Protein AF-A0A6I3HWB5-F1 (afdb_monomer_lite)

pLDDT: mean 91.55, std 13.59, range [40.75, 98.56]

Foldseek 3Di:
DDDPPPPPDQQQWEWEWDQPDPDFVRTFIGTDDHDPVLSVVLRVVLCVQRRPDDPPDPSVVVSVVVSCVVCVVRSYHYD

Radius of gyration: 13.99 Å; chains: 1; bounding box: 43×29×30 Å

Structure (mmCIF, N/CA/C/O backbone):
data_AF-A0A6I3HWB5-F1
#
_entry.id   AF-A0A6I3HWB5-F1
#
loop_
_atom_site.group_PDB
_atom_site.id
_atom_site.type_symbol
_atom_site.label_atom_id
_atom_site.label_alt_id
_atom_site.label_comp_id
_atom_site.label_asym_id
_atom_site.label_entity_id
_atom_site.label_seq_id
_atom_site.pdbx_PDB_ins_code
_atom_site.Cartn_x
_atom_site.Cartn_y
_atom_site.Cartn_z
_atom_site.occupancy
_atom_site.B_iso_or_equiv
_atom_site.auth_seq_id
_atom_site.auth_comp_id
_atom_site.auth_asym_id
_atom_site.auth_atom_id
_atom_site.pdbx_PDB_model_num
ATOM 1 N N . MET A 1 1 ? -29.501 17.147 4.080 1.00 40.75 1 MET A N 1
ATOM 2 C CA . MET A 1 1 ? -28.163 16.733 3.616 1.00 40.75 1 MET A CA 1
ATOM 3 C C . MET A 1 1 ? -27.603 15.853 4.710 1.00 40.75 1 MET A C 1
ATOM 5 O O . MET A 1 1 ? -27.544 16.324 5.836 1.00 40.75 1 MET A O 1
ATOM 9 N N . SER A 1 2 ? -27.395 14.565 4.433 1.00 47.31 2 SER A N 1
ATOM 10 C CA . SER A 1 2 ? -27.001 13.596 5.459 1.00 47.31 2 SER A CA 1
ATOM 11 C C . SER A 1 2 ? -25.593 13.902 5.946 1.00 47.31 2 SER A C 1
ATOM 13 O O . SER A 1 2 ? -24.676 14.040 5.140 1.00 47.31 2 SER A O 1
ATOM 15 N N . ASP A 1 3 ? -25.474 14.035 7.259 1.00 50.41 3 ASP A N 1
ATOM 16 C CA . ASP A 1 3 ? -24.227 14.242 7.976 1.00 50.41 3 ASP A CA 1
ATOM 17 C C . ASP A 1 3 ? -23.338 13.012 7.745 1.00 50.41 3 ASP A C 1
ATOM 19 O O . ASP A 1 3 ? -23.679 11.897 8.151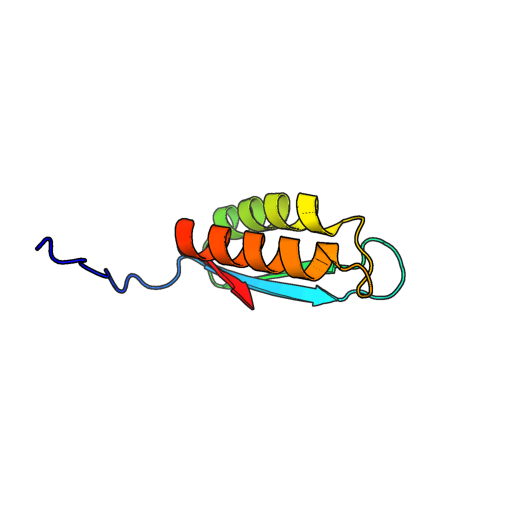 1.00 50.41 3 ASP A O 1
ATOM 23 N N . VAL A 1 4 ? -22.239 13.178 7.007 1.00 59.12 4 VAL A N 1
ATOM 24 C CA . VAL A 1 4 ? -21.214 12.137 6.895 1.00 59.12 4 VAL A CA 1
ATOM 25 C C . VAL A 1 4 ? -20.472 12.160 8.223 1.00 59.12 4 VAL A C 1
ATOM 27 O O . VAL A 1 4 ? -19.541 12.937 8.414 1.00 59.12 4 VAL A O 1
ATOM 30 N N . GLN A 1 5 ? -20.926 11.342 9.170 1.00 51.47 5 GLN A N 1
ATOM 31 C CA . GLN A 1 5 ? -20.176 11.066 10.386 1.00 51.47 5 GLN A CA 1
ATOM 32 C C . GLN A 1 5 ? -18.900 10.323 9.986 1.00 51.47 5 GLN A C 1
ATOM 34 O O . GLN A 1 5 ? -18.884 9.101 9.868 1.00 51.47 5 GLN A O 1
ATOM 39 N N . THR A 1 6 ? -17.825 11.067 9.740 1.00 54.53 6 THR A N 1
ATOM 40 C CA . THR A 1 6 ? -16.477 10.513 9.622 1.00 54.53 6 THR A CA 1
ATOM 41 C C . THR A 1 6 ? -16.051 10.076 11.019 1.00 54.53 6 THR A C 1
ATOM 43 O O . THR A 1 6 ? -15.380 10.825 11.733 1.00 54.53 6 THR A O 1
ATOM 46 N N . SER A 1 7 ? -16.492 8.895 11.456 1.00 53.16 7 SER A N 1
ATOM 47 C CA . SER A 1 7 ? -15.994 8.286 12.683 1.00 53.16 7 SER A CA 1
ATOM 48 C C . SER A 1 7 ? -14.474 8.161 12.557 1.00 53.16 7 SER A C 1
ATOM 50 O O . SER A 1 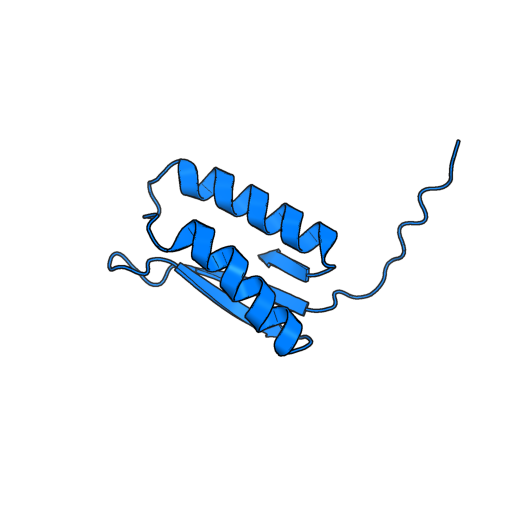7 ? -13.957 7.393 11.751 1.00 53.16 7 SER A O 1
ATOM 52 N N . HIS A 1 8 ? -13.739 8.982 13.312 1.00 61.84 8 HIS A N 1
ATOM 53 C CA . HIS A 1 8 ? -12.283 8.897 13.452 1.00 61.84 8 HIS A CA 1
ATOM 54 C C . HIS A 1 8 ? -11.937 7.704 14.347 1.00 61.84 8 HIS A C 1
ATOM 56 O O . HIS A 1 8 ? -11.326 7.850 15.406 1.00 61.84 8 HIS A O 1
ATOM 62 N N . GLU A 1 9 ? -12.397 6.514 13.967 1.00 81.56 9 GLU A N 1
ATOM 63 C CA . GLU A 1 9 ? -11.913 5.303 14.604 1.00 81.56 9 GLU A CA 1
ATOM 64 C C . GLU A 1 9 ? -10.422 5.169 14.289 1.00 81.56 9 GLU A C 1
ATOM 66 O O . GLU A 1 9 ? -10.011 5.402 13.147 1.00 81.56 9 GLU A O 1
ATOM 71 N N . PRO A 1 10 ? -9.586 4.828 15.284 1.00 87.88 10 PRO A N 1
ATOM 72 C CA . PRO A 1 10 ? -8.184 4.563 15.017 1.00 87.88 10 PRO A CA 1
ATOM 73 C C . PRO A 1 10 ? -8.064 3.448 13.973 1.00 87.88 10 PRO A C 1
ATOM 75 O O . PRO A 1 10 ? -8.898 2.540 13.917 1.00 87.88 10 PRO A O 1
ATOM 78 N N . ALA A 1 11 ? -7.017 3.516 13.151 1.00 92.62 11 ALA A N 1
ATOM 79 C CA . ALA A 1 11 ? -6.747 2.486 12.157 1.00 92.62 11 ALA A CA 1
ATOM 80 C C . ALA A 1 11 ? -6.650 1.109 12.829 1.00 92.62 11 ALA A C 1
ATOM 82 O O . ALA A 1 11 ? -5.955 0.944 13.835 1.00 92.62 11 ALA A O 1
ATOM 83 N N . ARG A 1 12 ? -7.325 0.108 12.258 1.00 95.56 12 ARG A N 1
ATOM 84 C CA . ARG A 1 12 ? -7.302 -1.277 12.757 1.00 95.56 12 ARG A CA 1
ATOM 85 C C . ARG A 1 12 ? -5.940 -1.930 12.554 1.00 95.56 12 ARG A C 1
ATOM 87 O O . ARG A 1 12 ? -5.560 -2.814 13.321 1.00 95.56 12 ARG A O 1
ATOM 94 N N . ALA A 1 13 ? -5.232 -1.506 11.511 1.00 97.69 13 ALA A N 1
ATOM 95 C CA . ALA A 1 13 ? -3.867 -1.903 11.222 1.00 97.69 13 ALA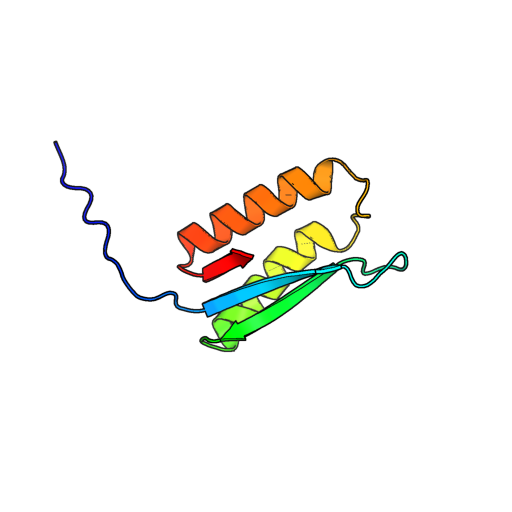 A CA 1
ATOM 96 C C . ALA A 1 13 ? -3.165 -0.890 10.313 1.00 97.69 13 ALA A C 1
ATOM 98 O O . ALA A 1 13 ? -3.816 -0.077 9.651 1.00 97.69 13 ALA A O 1
ATOM 99 N N . HIS A 1 14 ? -1.842 -0.996 10.257 1.00 98.12 14 HIS A N 1
ATOM 100 C CA . HIS A 1 14 ? -0.988 -0.282 9.320 1.00 98.12 14 HIS A CA 1
ATOM 101 C C . HIS A 1 14 ? -0.068 -1.248 8.578 1.00 98.12 14 HIS A C 1
ATOM 103 O O . HIS A 1 14 ? 0.510 -2.157 9.188 1.00 98.12 14 HIS A O 1
ATOM 109 N N . VAL A 1 15 ? 0.078 -1.038 7.270 1.00 98.56 15 VAL A N 1
ATOM 110 C CA . VAL A 1 15 ? 0.978 -1.808 6.410 1.00 98.56 15 VAL A CA 1
ATOM 111 C C . VAL A 1 15 ? 1.759 -0.912 5.449 1.00 98.56 15 VAL A C 1
ATOM 113 O O . VAL A 1 15 ? 1.277 0.141 5.036 1.00 98.56 15 VAL A O 1
ATOM 116 N N . ARG A 1 16 ? 2.928 -1.393 5.021 1.00 98.25 16 ARG A N 1
ATOM 117 C CA . ARG A 1 16 ? 3.796 -0.764 4.019 1.00 98.25 16 ARG A CA 1
ATOM 118 C C . ARG A 1 16 ? 4.003 -1.655 2.804 1.00 98.25 16 ARG A C 1
ATOM 120 O O . ARG A 1 16 ? 4.238 -2.857 2.951 1.00 98.25 16 ARG A O 1
ATOM 127 N N . ILE A 1 17 ? 3.986 -1.064 1.612 1.00 97.44 17 ILE A N 1
ATOM 128 C CA . ILE A 1 17 ? 4.374 -1.733 0.365 1.00 97.44 17 ILE A CA 1
ATOM 129 C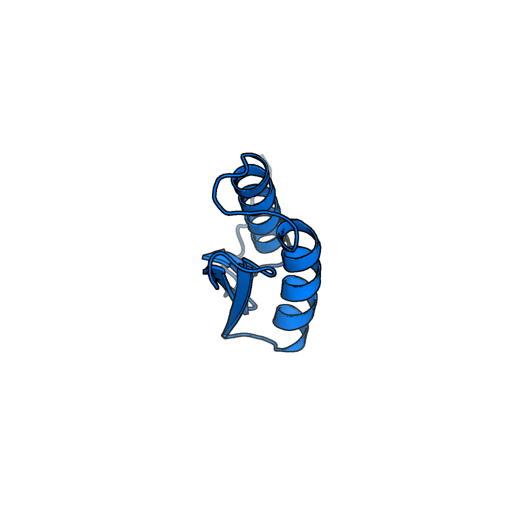 C . ILE A 1 17 ? 5.887 -1.589 0.181 1.00 97.44 17 ILE A C 1
ATOM 131 O O . ILE A 1 17 ? 6.399 -0.502 -0.080 1.00 97.44 17 ILE A O 1
ATOM 135 N N . VAL A 1 18 ? 6.621 -2.695 0.286 1.00 97.31 18 VAL A N 1
ATOM 136 C CA . VAL A 1 18 ? 8.091 -2.697 0.262 1.00 97.31 18 VAL A CA 1
ATOM 137 C C . VAL A 1 18 ? 8.600 -3.293 -1.043 1.00 97.31 18 VAL A C 1
ATOM 139 O O . VAL A 1 18 ? 8.181 -4.378 -1.434 1.00 97.31 18 VAL A O 1
ATOM 142 N N . PHE A 1 19 ? 9.533 -2.609 -1.707 1.00 96.19 19 PHE A N 1
ATOM 143 C CA . PHE A 1 19 ? 10.255 -3.170 -2.849 1.00 96.19 19 PHE A CA 1
ATOM 144 C C . PHE A 1 19 ? 11.370 -4.101 -2.359 1.00 96.19 19 PHE A C 1
ATOM 146 O O . PHE A 1 19 ? 12.293 -3.656 -1.678 1.00 96.19 19 PHE A O 1
ATOM 153 N N . LEU A 1 20 ? 11.291 -5.383 -2.713 1.00 96.19 20 LEU A N 1
ATOM 154 C CA . LEU A 1 20 ? 12.278 -6.400 -2.342 1.00 96.19 20 LEU A CA 1
ATOM 155 C C . LEU A 1 20 ? 13.476 -6.439 -3.297 1.00 96.19 20 LEU A C 1
ATOM 157 O O . LEU A 1 20 ? 14.570 -6.833 -2.899 1.00 96.19 20 LEU A O 1
ATOM 161 N N . GLY A 1 21 ? 13.285 -6.034 -4.555 1.00 95.50 21 GLY A N 1
ATOM 162 C CA . GLY A 1 21 ? 14.348 -6.013 -5.555 1.00 95.50 21 GLY A CA 1
ATOM 163 C C . GLY A 1 21 ? 13.915 -6.497 -6.941 1.00 95.50 21 GLY A C 1
ATOM 164 O O . GLY A 1 21 ? 12.733 -6.726 -7.205 1.00 95.50 21 GLY A O 1
ATOM 165 N N . PRO A 1 22 ? 14.874 -6.662 -7.868 1.00 94.50 22 PRO A N 1
ATOM 166 C CA . PRO A 1 22 ? 14.603 -6.992 -9.267 1.00 94.50 22 PRO A CA 1
ATOM 167 C C . PRO A 1 22 ? 14.293 -8.477 -9.509 1.00 94.50 22 PRO A C 1
ATOM 169 O O . PRO A 1 22 ? 14.164 -8.879 -10.661 1.00 94.50 22 PRO A O 1
ATOM 172 N N . VAL A 1 23 ? 14.174 -9.299 -8.463 1.00 93.19 23 VAL A N 1
ATOM 173 C CA . VAL A 1 23 ? 13.826 -10.724 -8.565 1.00 93.19 23 VAL A CA 1
ATOM 174 C C . VAL A 1 23 ? 12.449 -10.938 -7.948 1.00 93.19 23 VAL A C 1
ATOM 176 O O . VAL A 1 23 ? 12.171 -10.413 -6.876 1.00 93.19 23 VAL A O 1
ATOM 179 N N . SER A 1 24 ? 11.588 -11.692 -8.633 1.00 91.00 24 SER A N 1
ATOM 180 C CA . SER A 1 24 ? 10.238 -11.987 -8.150 1.00 91.00 24 SER A CA 1
ATOM 181 C C . SER A 1 24 ? 10.263 -12.817 -6.851 1.00 91.00 24 SER A C 1
ATOM 183 O O . SER A 1 24 ? 11.019 -13.791 -6.791 1.00 91.00 24 SER A O 1
ATOM 185 N N . PRO A 1 25 ? 9.397 -12.518 -5.860 1.00 93.81 25 PRO A N 1
ATOM 186 C CA . PRO A 1 25 ? 8.438 -11.410 -5.847 1.00 93.81 25 PRO A CA 1
ATOM 187 C C . PRO A 1 25 ? 9.131 -10.056 -5.630 1.00 93.81 25 PRO A C 1
ATOM 189 O O . PRO A 1 25 ? 9.935 -9.892 -4.721 1.00 93.81 25 PRO A O 1
ATOM 192 N N . HIS A 1 26 ? 8.781 -9.063 -6.452 1.00 96.06 26 HIS A N 1
ATOM 193 C CA . HIS A 1 26 ? 9.366 -7.717 -6.377 1.00 96.06 26 HIS A CA 1
ATOM 194 C C . HIS A 1 26 ? 8.875 -6.904 -5.178 1.00 96.06 26 HIS A C 1
ATOM 196 O O . HIS A 1 26 ? 9.504 -5.916 -4.805 1.00 96.06 26 HIS A O 1
ATOM 202 N N . TRP A 1 27 ? 7.740 -7.296 -4.602 1.00 97.56 27 TRP A N 1
ATOM 203 C CA . TRP A 1 27 ? 7.017 -6.543 -3.587 1.00 97.56 27 TRP A CA 1
ATOM 204 C C . TRP A 1 27 ? 6.686 -7.430 -2.399 1.00 97.56 27 TRP A C 1
ATOM 206 O O . TRP A 1 27 ? 6.335 -8.596 -2.581 1.00 97.56 27 TRP A O 1
ATOM 216 N N . ASP A 1 28 ? 6.709 -6.841 -1.210 1.00 97.12 28 ASP A N 1
ATOM 217 C CA . ASP A 1 28 ? 6.056 -7.388 -0.026 1.00 97.12 28 ASP A CA 1
ATOM 218 C C . ASP A 1 28 ? 5.086 -6.367 0.575 1.00 97.12 28 ASP A C 1
ATOM 220 O O . ASP A 1 28 ? 5.146 -5.171 0.281 1.00 97.12 28 ASP A O 1
ATOM 224 N N . ILE A 1 29 ? 4.206 -6.854 1.441 1.00 97.94 29 ILE A N 1
ATOM 225 C CA . ILE A 1 29 ? 3.365 -6.044 2.314 1.00 97.94 29 ILE A CA 1
ATOM 226 C C . ILE A 1 29 ? 3.792 -6.357 3.741 1.00 97.94 29 ILE A C 1
ATOM 228 O O . ILE A 1 29 ? 3.611 -7.480 4.212 1.00 97.94 29 ILE A O 1
ATOM 232 N N . VAL A 1 30 ? 4.380 -5.377 4.417 1.00 98.00 30 VAL A N 1
ATOM 233 C CA . VAL A 1 30 ? 4.880 -5.526 5.787 1.00 98.00 30 VAL A CA 1
ATOM 234 C C . VAL A 1 30 ? 3.921 -4.819 6.730 1.00 98.00 30 VAL A C 1
ATOM 236 O O . VAL A 1 30 ? 3.643 -3.641 6.541 1.00 98.00 30 VAL A O 1
ATOM 239 N N . GLY A 1 31 ? 3.398 -5.533 7.726 1.00 97.62 31 GLY A N 1
ATOM 240 C CA . GLY A 1 31 ? 2.584 -4.929 8.779 1.00 97.62 31 GLY A CA 1
ATOM 241 C C . GLY A 1 31 ? 3.447 -4.307 9.870 1.00 97.62 31 GLY A C 1
ATOM 242 O O . GLY A 1 31 ? 4.401 -4.938 10.323 1.00 97.62 31 GLY A O 1
ATOM 243 N N . ASP A 1 32 ? 3.074 -3.108 10.308 1.00 96.81 32 ASP A N 1
ATOM 244 C CA . ASP A 1 32 ? 3.780 -2.373 11.362 1.00 96.81 32 ASP A CA 1
ATOM 245 C C . ASP A 1 32 ? 3.055 -2.472 12.711 1.00 96.81 32 ASP A C 1
ATOM 247 O O . ASP A 1 32 ? 3.675 -2.776 13.729 1.00 96.81 32 ASP A O 1
ATOM 251 N N . PHE A 1 33 ? 1.732 -2.270 12.728 1.00 97.50 33 PHE A N 1
ATOM 252 C CA . PHE A 1 33 ? 0.893 -2.456 13.917 1.00 97.50 33 PHE A CA 1
ATOM 253 C C . PHE A 1 33 ? -0.532 -2.882 13.547 1.00 97.50 33 PHE A C 1
ATOM 255 O O . PHE A 1 33 ? -0.973 -2.680 12.416 1.00 97.50 33 PHE A O 1
ATOM 262 N N . GLY A 1 34 ? -1.268 -3.423 14.522 1.00 95.94 34 GLY A N 1
ATOM 263 C CA . GLY A 1 34 ? -2.676 -3.805 14.387 1.00 95.94 34 GLY A CA 1
ATOM 264 C C . GLY A 1 34 ? -2.934 -5.291 14.602 1.00 95.94 34 GLY A C 1
ATOM 265 O O . GLY A 1 34 ? -2.048 -6.046 15.009 1.00 95.94 34 GLY A O 1
ATOM 266 N N . ASP A 1 35 ? -4.170 -5.707 14.336 1.00 95.12 35 ASP A N 1
ATOM 267 C CA . ASP A 1 35 ? -4.565 -7.113 14.420 1.00 95.12 35 ASP A CA 1
ATOM 268 C C . ASP A 1 35 ? -3.825 -7.957 13.366 1.00 95.12 35 ASP A C 1
ATOM 270 O O . ASP A 1 35 ? -3.818 -7.638 12.172 1.00 95.12 35 ASP A O 1
ATOM 274 N N . ARG A 1 36 ? -3.199 -9.058 13.803 1.00 96.06 36 ARG A N 1
ATOM 275 C CA . ARG A 1 36 ? -2.384 -9.909 12.925 1.00 96.06 36 ARG A CA 1
ATOM 276 C C . ARG A 1 36 ? -3.207 -10.557 11.814 1.00 96.06 36 ARG A C 1
ATOM 278 O O . ARG A 1 36 ? -2.715 -10.660 10.696 1.00 96.06 36 ARG A O 1
ATOM 285 N N . THR A 1 37 ? -4.432 -10.981 12.106 1.00 97.38 37 THR A N 1
ATOM 286 C CA . THR A 1 37 ? -5.328 -11.603 11.125 1.00 97.38 37 THR A CA 1
ATOM 287 C C . THR A 1 37 ? -5.714 -10.588 10.058 1.00 97.38 37 THR A C 1
ATOM 289 O O . THR A 1 37 ? -5.607 -10.884 8.871 1.00 97.38 37 THR A O 1
ATOM 292 N N . VAL A 1 38 ? -6.057 -9.360 10.469 1.00 97.19 38 VAL A N 1
ATOM 293 C CA . VAL A 1 38 ? -6.354 -8.253 9.541 1.00 97.19 38 VAL A CA 1
ATOM 294 C C . VAL A 1 38 ? -5.170 -7.989 8.611 1.00 97.19 38 VAL A C 1
ATOM 296 O O . VAL A 1 38 ? -5.352 -7.907 7.397 1.00 97.19 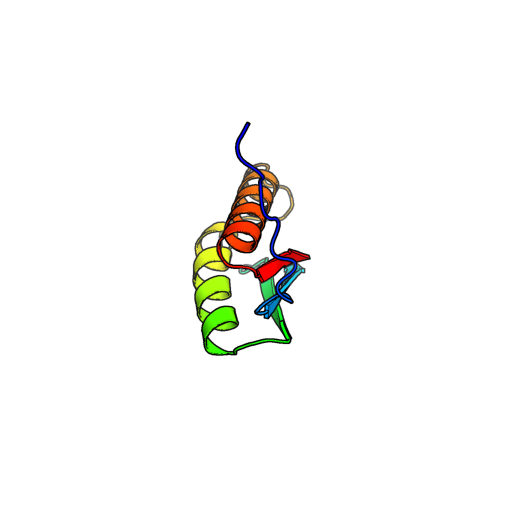38 VAL A O 1
ATOM 299 N N . ILE A 1 39 ? -3.953 -7.914 9.159 1.00 98.31 39 ILE A N 1
ATOM 300 C CA . ILE A 1 39 ? -2.730 -7.703 8.373 1.00 98.31 39 ILE A CA 1
ATOM 301 C C . ILE A 1 39 ? -2.511 -8.836 7.366 1.00 98.31 39 ILE A C 1
ATOM 303 O O . ILE A 1 39 ? -2.263 -8.558 6.195 1.00 98.31 39 ILE A O 1
ATOM 307 N N . GLU A 1 40 ? -2.587 -10.101 7.786 1.00 98.25 40 GLU A N 1
ATOM 308 C CA . GLU A 1 40 ? -2.300 -11.246 6.907 1.00 98.25 40 GLU A CA 1
ATOM 309 C C . GLU A 1 40 ? -3.337 -11.405 5.790 1.00 98.25 40 GLU A C 1
ATOM 311 O O . GLU A 1 40 ? -2.992 -11.672 4.633 1.00 98.25 40 GLU A O 1
ATOM 316 N N . GLU A 1 41 ? -4.613 -11.194 6.105 1.00 98.19 41 GLU A N 1
ATOM 317 C CA . GLU A 1 41 ? -5.686 -11.221 5.116 1.00 98.19 41 GLU A CA 1
ATOM 318 C C . GLU A 1 41 ? -5.542 -10.084 4.096 1.00 98.19 41 GLU A C 1
ATOM 320 O O . GLU A 1 41 ? -5.647 -10.315 2.883 1.00 98.19 41 GLU A O 1
ATOM 325 N N . PHE A 1 42 ? -5.246 -8.870 4.570 1.00 98.44 42 PHE A N 1
ATOM 326 C CA . PHE A 1 42 ? -5.001 -7.713 3.714 1.00 98.44 42 PHE A CA 1
ATOM 327 C C . PHE A 1 42 ? -3.771 -7.929 2.824 1.00 98.44 42 PHE A C 1
ATOM 329 O O . PHE A 1 42 ? -3.839 -7.765 1.602 1.00 98.44 42 PHE A O 1
ATOM 336 N N . ARG A 1 43 ? -2.661 -8.387 3.418 1.00 98.00 43 ARG A N 1
ATOM 337 C CA . ARG A 1 43 ? -1.414 -8.745 2.729 1.00 98.00 43 ARG A CA 1
ATOM 338 C C . ARG A 1 43 ? -1.661 -9.747 1.613 1.00 98.00 43 ARG A C 1
ATOM 340 O O . ARG A 1 43 ? -1.199 -9.529 0.497 1.00 98.00 43 ARG A O 1
ATOM 347 N N . THR A 1 44 ? -2.430 -10.799 1.875 1.00 98.12 44 THR A N 1
ATOM 348 C CA . THR A 1 44 ? -2.755 -11.825 0.874 1.00 98.12 44 THR A CA 1
ATOM 349 C C . THR A 1 44 ? -3.462 -11.218 -0.343 1.00 98.12 44 THR A C 1
ATOM 351 O O . THR A 1 44 ? -3.055 -11.452 -1.485 1.00 98.12 44 THR A O 1
ATOM 354 N N . ARG A 1 45 ? -4.481 -10.374 -0.123 1.00 97.88 45 ARG A N 1
ATOM 355 C CA . ARG A 1 45 ? -5.222 -9.693 -1.205 1.00 97.88 45 ARG A CA 1
ATOM 356 C C . ARG A 1 45 ? -4.375 -8.661 -1.953 1.00 97.88 45 ARG A C 1
ATOM 358 O O . ARG A 1 45 ? -4.540 -8.488 -3.165 1.00 97.88 45 ARG A O 1
ATOM 365 N N . ALA A 1 46 ? -3.497 -7.950 -1.254 1.00 97.94 46 ALA A N 1
ATOM 366 C CA . ALA A 1 46 ? -2.602 -6.966 -1.849 1.00 97.94 46 ALA A CA 1
ATOM 367 C C . ALA A 1 46 ? -1.508 -7.641 -2.695 1.00 97.94 46 ALA A C 1
ATOM 369 O O . ALA A 1 46 ? -1.323 -7.276 -3.856 1.00 97.94 46 ALA A O 1
ATOM 370 N N . LEU A 1 47 ? -0.859 -8.692 -2.181 1.00 97.38 47 LEU A N 1
ATOM 371 C CA . LEU A 1 47 ? 0.166 -9.449 -2.907 1.00 97.38 47 LEU A CA 1
ATOM 372 C C . LEU A 1 47 ? -0.380 -10.142 -4.151 1.00 97.38 47 LEU A C 1
ATOM 374 O O . LEU A 1 47 ? 0.283 -10.115 -5.185 1.00 97.38 47 LEU A O 1
ATOM 378 N N . ALA A 1 48 ? -1.608 -10.664 -4.113 1.00 97.19 48 ALA A N 1
ATOM 379 C CA . ALA A 1 48 ? -2.255 -11.232 -5.298 1.00 97.19 48 ALA A CA 1
ATOM 380 C C . ALA A 1 48 ? -2.328 -10.240 -6.480 1.00 97.19 48 ALA A C 1
ATOM 382 O O . ALA A 1 48 ? -2.371 -10.654 -7.637 1.00 97.19 48 ALA A O 1
ATOM 383 N N . ARG A 1 49 ? -2.303 -8.926 -6.209 1.00 96.06 49 ARG A N 1
ATOM 384 C CA . ARG A 1 49 ? -2.270 -7.872 -7.234 1.00 96.06 49 ARG A CA 1
ATOM 385 C C . ARG A 1 49 ? -0.859 -7.466 -7.651 1.00 96.06 49 ARG A C 1
ATOM 387 O O . ARG A 1 49 ? -0.708 -6.883 -8.721 1.00 96.06 49 ARG A O 1
ATOM 394 N N . LEU A 1 50 ? 0.154 -7.707 -6.824 1.00 96.25 50 LEU A N 1
ATOM 395 C CA . LEU A 1 50 ? 1.513 -7.198 -7.038 1.00 96.25 50 LEU A CA 1
ATOM 396 C C . LEU A 1 50 ? 2.526 -8.276 -7.437 1.00 96.25 50 LEU A C 1
ATOM 398 O O . LEU A 1 50 ? 3.557 -7.928 -8.001 1.00 96.25 50 LEU A O 1
ATOM 402 N N . VAL A 1 51 ? 2.250 -9.560 -7.183 1.00 92.44 51 VAL A N 1
ATOM 403 C CA . VAL A 1 51 ? 3.248 -10.646 -7.246 1.00 92.44 51 VAL A CA 1
ATOM 404 C C . VAL A 1 51 ? 3.982 -10.763 -8.589 1.00 92.44 51 VAL A C 1
ATOM 406 O O . VAL A 1 51 ? 5.164 -11.085 -8.596 1.00 92.44 51 VAL A O 1
ATOM 409 N N . LEU 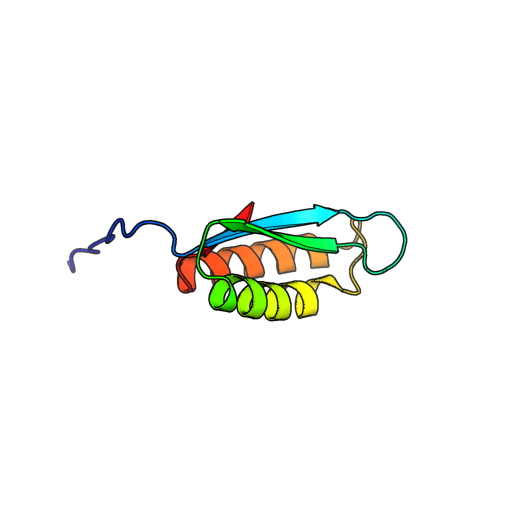A 1 52 ? 3.322 -10.451 -9.711 1.00 92.19 52 LEU A N 1
ATOM 410 C CA . LEU A 1 52 ? 3.916 -10.515 -11.058 1.00 92.19 52 LEU A CA 1
ATOM 411 C C . LEU A 1 52 ? 4.381 -9.157 -11.606 1.00 92.19 52 LEU A C 1
ATOM 413 O O . LEU A 1 52 ? 4.795 -9.084 -12.759 1.00 92.19 52 LEU A O 1
ATOM 417 N N . LEU A 1 53 ? 4.271 -8.077 -10.830 1.00 95.44 53 LEU A N 1
ATOM 418 C CA . LEU A 1 53 ? 4.482 -6.725 -11.341 1.00 95.44 53 LEU A CA 1
ATOM 419 C C . LEU A 1 53 ? 5.879 -6.201 -10.995 1.00 95.44 53 LEU A C 1
ATOM 421 O O . LEU A 1 53 ? 6.169 -5.988 -9.817 1.00 95.44 53 LEU A O 1
ATOM 425 N N . PRO A 1 54 ? 6.745 -5.922 -11.982 1.00 93.56 54 PRO A N 1
ATOM 426 C CA . PRO A 1 54 ? 7.959 -5.153 -11.743 1.00 93.56 54 PRO A CA 1
ATOM 427 C C . PRO A 1 54 ? 7.636 -3.669 -11.492 1.00 93.56 54 PRO A C 1
ATOM 429 O O . PRO A 1 54 ? 6.550 -3.183 -11.802 1.00 93.56 54 PRO A O 1
ATOM 432 N N . TYR A 1 55 ? 8.598 -2.915 -10.951 1.00 87.19 55 TYR A N 1
ATOM 433 C CA . TYR A 1 55 ? 8.410 -1.494 -10.610 1.00 87.19 55 TYR A CA 1
ATOM 434 C C . TYR A 1 55 ? 8.130 -0.569 -11.796 1.00 87.19 55 TYR A C 1
ATOM 436 O O . TYR A 1 55 ? 7.445 0.440 -11.642 1.00 87.19 55 TYR A O 1
ATOM 444 N N . THR A 1 56 ? 8.623 -0.911 -12.983 1.00 91.06 56 THR A N 1
ATOM 445 C CA . THR A 1 56 ? 8.395 -0.124 -14.201 1.00 91.06 56 THR A CA 1
ATOM 446 C C . THR A 1 56 ? 7.043 -0.404 -14.857 1.00 91.06 56 THR A C 1
ATOM 448 O O . THR A 1 56 ? 6.691 0.275 -15.821 1.00 91.06 56 THR A O 1
ATOM 451 N N . ASP A 1 57 ? 6.275 -1.377 -14.356 1.00 95.25 57 ASP A N 1
ATOM 452 C CA . ASP A 1 57 ? 4.984 -1.743 -14.930 1.00 95.25 57 ASP A CA 1
ATOM 453 C C . ASP A 1 57 ? 3.907 -0.687 -14.595 1.00 95.25 57 ASP A C 1
ATOM 455 O O . ASP A 1 57 ? 3.631 -0.437 -13.417 1.00 95.25 57 ASP A O 1
ATOM 459 N N . PRO A 1 58 ? 3.224 -0.077 -15.588 1.00 95.88 58 PRO A N 1
ATOM 460 C CA . PRO A 1 58 ? 2.134 0.869 -15.337 1.00 95.88 58 PRO A CA 1
ATOM 461 C C . PRO A 1 58 ? 0.994 0.302 -14.476 1.00 95.88 58 PRO A C 1
ATOM 463 O O . PRO A 1 58 ? 0.291 1.055 -13.789 1.00 95.88 58 PRO A O 1
ATOM 466 N N . GLN A 1 59 ? 0.796 -1.018 -14.493 1.00 95.88 59 GLN A N 1
ATOM 467 C CA . GLN A 1 59 ? -0.201 -1.701 -13.684 1.00 95.88 59 GLN A CA 1
ATOM 468 C C . GLN A 1 59 ? 0.118 -1.617 -12.186 1.00 95.88 59 GLN A C 1
ATOM 470 O O . GLN A 1 59 ? -0.816 -1.617 -11.380 1.00 95.88 59 GLN A O 1
ATOM 475 N N . PHE A 1 60 ? 1.389 -1.448 -11.801 1.00 95.31 60 PHE A N 1
ATOM 476 C CA . PHE A 1 60 ? 1.786 -1.258 -10.405 1.00 95.31 60 PHE A CA 1
ATOM 477 C C . PHE A 1 60 ? 1.082 -0.047 -9.789 1.00 95.31 60 PHE A C 1
ATOM 479 O O . PHE A 1 60 ? 0.426 -0.169 -8.755 1.00 95.31 60 PHE A O 1
ATOM 486 N N . LYS A 1 61 ? 1.120 1.112 -10.463 1.00 93.88 61 LYS A N 1
ATOM 487 C CA . LYS A 1 61 ? 0.474 2.341 -9.971 1.00 93.88 61 LYS A CA 1
ATOM 488 C C . LYS A 1 61 ? -1.033 2.147 -9.776 1.00 93.88 61 LYS A C 1
ATOM 490 O O . LYS A 1 61 ? -1.577 2.525 -8.742 1.00 93.88 61 LYS A O 1
ATOM 495 N N . ARG A 1 62 ? -1.697 1.496 -10.737 1.00 96.81 62 ARG A N 1
ATOM 496 C CA . ARG A 1 62 ? -3.138 1.199 -10.668 1.00 96.81 62 ARG A CA 1
ATOM 497 C C . ARG A 1 62 ? -3.473 0.250 -9.523 1.00 96.81 62 ARG A C 1
ATOM 499 O O . ARG A 1 62 ? -4.470 0.449 -8.835 1.00 96.81 62 ARG A O 1
ATOM 506 N N . ASN A 1 63 ? -2.662 -0.783 -9.324 1.00 97.31 63 ASN A N 1
ATOM 507 C CA . ASN A 1 63 ? -2.881 -1.749 -8.258 1.00 97.31 63 ASN A CA 1
ATOM 508 C C . ASN A 1 63 ? -2.597 -1.137 -6.886 1.00 97.31 63 ASN A C 1
ATOM 510 O O . ASN A 1 63 ? -3.384 -1.371 -5.976 1.00 97.31 63 ASN A O 1
ATOM 514 N N . ARG A 1 64 ? -1.593 -0.264 -6.756 1.00 96.06 64 ARG A N 1
ATOM 515 C CA . ARG A 1 64 ? -1.355 0.516 -5.536 1.00 96.06 64 ARG A CA 1
ATOM 516 C C . ARG A 1 64 ? -2.552 1.393 -5.169 1.00 96.06 64 ARG A C 1
ATOM 518 O O . ARG A 1 64 ? -2.993 1.374 -4.029 1.00 96.06 64 ARG A O 1
ATOM 525 N N . GLU A 1 65 ? -3.142 2.098 -6.134 1.00 97.06 65 GLU A N 1
ATOM 526 C CA . GLU A 1 65 ? -4.364 2.884 -5.898 1.00 97.06 65 GLU A CA 1
ATOM 527 C C . GLU A 1 65 ? -5.578 2.010 -5.536 1.00 97.06 65 GLU A C 1
ATOM 529 O O . GLU A 1 65 ? -6.494 2.465 -4.856 1.00 97.06 65 GLU A O 1
ATOM 534 N N . ARG A 1 66 ? -5.642 0.762 -6.014 1.00 97.81 66 ARG A N 1
ATOM 535 C CA . ARG A 1 66 ? -6.686 -0.192 -5.599 1.00 97.81 66 ARG A CA 1
ATOM 536 C C . ARG A 1 66 ? -6.449 -0.685 -4.174 1.00 97.81 66 ARG A C 1
ATOM 538 O O . ARG A 1 66 ? -7.399 -0.724 -3.410 1.00 97.81 66 ARG A O 1
ATOM 545 N N . ILE A 1 67 ? -5.203 -0.991 -3.820 1.00 98.31 67 ILE A N 1
ATOM 546 C CA . ILE A 1 67 ? -4.811 -1.406 -2.467 1.00 98.31 67 ILE A CA 1
ATOM 547 C C . ILE A 1 67 ? -5.083 -0.283 -1.460 1.00 98.31 67 ILE A C 1
ATOM 549 O O . ILE A 1 67 ? -5.636 -0.553 -0.404 1.00 98.31 67 ILE A O 1
ATOM 553 N N . ALA A 1 68 ? -4.790 0.976 -1.803 1.00 98.00 68 ALA A N 1
ATOM 554 C CA . ALA A 1 68 ? -5.119 2.122 -0.953 1.00 98.00 68 ALA A CA 1
ATOM 555 C C . ALA A 1 68 ? -6.631 2.222 -0.679 1.00 98.00 68 ALA A C 1
ATOM 557 O O . ALA A 1 68 ? -7.041 2.352 0.469 1.00 98.00 68 ALA A O 1
ATOM 558 N N . ARG A 1 69 ? -7.469 2.063 -1.714 1.00 98.25 69 ARG A N 1
ATOM 559 C CA . ARG A 1 69 ? -8.937 2.042 -1.562 1.00 98.25 69 ARG A CA 1
ATOM 560 C C . ARG A 1 69 ? -9.443 0.839 -0.767 1.00 98.25 69 ARG A C 1
ATOM 562 O O . ARG A 1 69 ? -10.440 0.959 -0.061 1.00 98.25 69 ARG A O 1
ATOM 569 N N . ASP A 1 70 ? -8.805 -0.322 -0.901 1.00 97.88 70 ASP A N 1
ATOM 570 C CA . ASP A 1 70 ? -9.111 -1.480 -0.055 1.00 97.88 70 ASP A CA 1
ATOM 571 C C . ASP A 1 70 ? -8.779 -1.149 1.413 1.00 97.88 70 ASP A C 1
ATOM 573 O O . ASP A 1 70 ? -9.588 -1.418 2.296 1.00 97.88 70 ASP A O 1
ATOM 577 N N . GLY A 1 71 ? -7.652 -0.474 1.665 1.00 97.62 71 GLY A N 1
ATOM 578 C CA . GLY A 1 71 ? -7.262 0.003 2.994 1.00 97.62 71 GLY A CA 1
ATOM 579 C C . GLY A 1 71 ? -8.280 0.970 3.603 1.00 97.62 71 GLY A C 1
ATOM 580 O O . GLY A 1 71 ? -8.749 0.750 4.718 1.00 97.62 71 GLY A O 1
ATOM 581 N N . GLU A 1 72 ? -8.716 1.976 2.838 1.00 96.75 72 GLU A N 1
ATOM 582 C CA . GLU A 1 72 ? -9.777 2.913 3.244 1.00 96.75 72 GLU A CA 1
ATOM 583 C C . GLU A 1 72 ? -11.070 2.186 3.651 1.00 96.75 72 GLU A C 1
ATOM 585 O O . GLU A 1 72 ? -11.696 2.537 4.649 1.00 96.75 72 GLU A O 1
ATOM 590 N N . ARG A 1 73 ? -11.471 1.149 2.904 1.00 96.00 73 ARG A N 1
ATOM 591 C CA . ARG A 1 73 ? -12.695 0.375 3.180 1.00 96.00 73 ARG A CA 1
ATOM 592 C C . ARG A 1 73 ? -12.586 -0.511 4.415 1.00 96.00 73 ARG A C 1
ATOM 594 O O . ARG A 1 73 ? -13.590 -0.751 5.077 1.00 96.00 73 ARG A O 1
ATOM 601 N N . GLU A 1 74 ? -11.397 -1.034 4.688 1.00 95.62 74 GLU A N 1
ATOM 602 C CA . GLU A 1 74 ? -11.151 -1.985 5.776 1.00 95.62 74 GLU A CA 1
ATOM 603 C C . GLU A 1 74 ? -10.648 -1.312 7.069 1.00 95.62 74 GLU A C 1
ATOM 605 O O . GLU A 1 74 ? -10.451 -1.997 8.080 1.00 95.62 74 GLU A O 1
ATOM 610 N N . ASN A 1 75 ? -10.488 0.019 7.051 1.00 96.19 75 ASN A N 1
ATOM 611 C CA . ASN A 1 75 ? -9.830 0.826 8.083 1.00 96.19 75 ASN A CA 1
ATOM 612 C C . ASN A 1 75 ? -8.385 0.354 8.360 1.00 96.19 75 ASN A C 1
ATOM 614 O O . ASN A 1 75 ? -7.968 0.174 9.506 1.00 96.19 75 ASN A O 1
ATOM 618 N N . VAL A 1 76 ? -7.634 0.116 7.281 1.00 97.75 76 VAL A N 1
ATOM 619 C CA . VAL A 1 76 ? -6.208 -0.234 7.278 1.00 97.75 76 VAL A CA 1
ATOM 620 C C . VAL A 1 76 ? -5.443 0.871 6.558 1.00 97.75 76 VAL A C 1
ATOM 622 O O . VAL A 1 76 ? -5.705 1.159 5.391 1.00 97.75 76 VAL A O 1
ATOM 625 N N . THR A 1 77 ? -4.481 1.497 7.229 1.00 97.50 77 THR A N 1
ATOM 626 C CA . THR A 1 77 ? -3.640 2.520 6.597 1.00 97.50 77 THR A CA 1
ATOM 627 C C . THR A 1 77 ? -2.537 1.858 5.776 1.00 97.50 77 THR A C 1
ATOM 629 O O . THR A 1 77 ? -1.901 0.904 6.226 1.00 97.50 77 THR A O 1
ATOM 632 N N . VAL A 1 78 ? -2.303 2.373 4.569 1.00 98.00 78 VAL A N 1
ATOM 633 C CA . VAL A 1 78 ? -1.310 1.846 3.624 1.00 98.00 78 VAL A CA 1
ATOM 634 C C . VAL A 1 78 ? -0.308 2.943 3.291 1.00 98.00 78 VAL A C 1
ATOM 636 O O . VAL A 1 78 ? -0.718 4.031 2.884 1.00 98.00 78 VAL A O 1
ATOM 639 N N . GLU A 1 79 ? 0.979 2.635 3.428 1.00 95.00 79 GLU A N 1
ATOM 640 C CA . GLU A 1 79 ? 2.103 3.483 3.000 1.00 95.00 79 GLU A CA 1
ATOM 641 C C . GLU A 1 79 ? 2.903 2.845 1.850 1.00 95.00 79 GLU A C 1
ATOM 643 O O . GLU A 1 79 ? 3.187 1.623 1.891 1.00 95.00 79 GLU A O 1
#

Secondary structure (DSSP, 8-state):
--------PPPSEEEEEEE--SSSS-EEEEEEEE-HHHHHHHHHHHHHHHTT--TT-HHHHHHHHHHHHHHHHHTEEE-

Sequence (79 aa):
MSDVQTSHEPARAHVRIVFLGPVSPHWDIVGDFGDRTVIEEFRTRALARLVLLPYTDPQFKRNRERIARDGERENVTVE